Protein AF-A0A2D8QTW9-F1 (afdb_monomer_lite)

pLDDT: mean 83.25, std 15.71, range [37.38, 97.62]

Sequence (101 aa):
QVRAFYTLWFESVNAGSELTAIIGNIHKRRHADVRNWMLMDQTVGGDLKSRADRIAGQFCASVIGIVYSWLARPDDLDDIRSLHENLKNTMSLLIQAKGEI

Structure (mmCIF, N/CA/C/O backbone):
data_AF-A0A2D8QTW9-F1
#
_entry.id   AF-A0A2D8QTW9-F1
#
loop_
_atom_site.group_PDB
_atom_site.id
_atom_site.type_symbol
_atom_site.label_atom_id
_atom_site.label_alt_id
_atom_site.label_comp_id
_atom_site.label_asym_id
_atom_site.label_entity_id
_atom_site.label_seq_id
_atom_site.pdbx_PDB_ins_code
_atom_site.Cartn_x
_atom_site.Cartn_y
_atom_site.Cartn_z
_atom_site.occupancy
_atom_site.B_iso_or_equiv
_atom_site.auth_seq_id
_atom_site.auth_comp_id
_atom_site.auth_asym_id
_atom_site.auth_atom_id
_atom_site.pdbx_PDB_model_num
ATOM 1 N N . GLN A 1 1 ? 5.421 6.959 -16.415 1.00 51.22 1 GLN A N 1
ATOM 2 C CA . GLN A 1 1 ? 6.249 7.653 -15.400 1.00 51.22 1 GLN A CA 1
ATOM 3 C C . GLN A 1 1 ? 6.651 6.731 -14.238 1.00 51.22 1 GLN A C 1
ATOM 5 O O . GLN A 1 1 ? 7.828 6.690 -13.918 1.00 51.22 1 GLN A O 1
ATOM 10 N N . VAL A 1 2 ? 5.750 5.908 -13.679 1.00 53.41 2 VAL A N 1
ATOM 11 C CA . VAL A 1 2 ? 6.055 4.992 -12.547 1.00 53.41 2 VAL A CA 1
ATOM 12 C C . VAL A 1 2 ? 7.128 3.925 -12.868 1.00 53.41 2 VAL A C 1
ATOM 14 O O . VAL A 1 2 ? 7.894 3.545 -11.992 1.00 53.41 2 VAL A O 1
ATOM 17 N N . 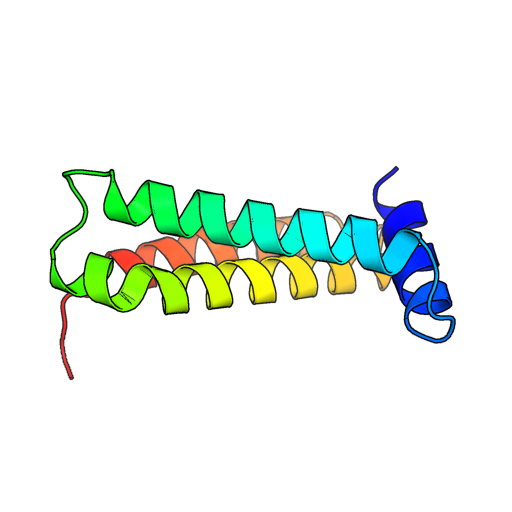ARG A 1 3 ? 7.261 3.487 -14.132 1.00 56.91 3 ARG A N 1
ATOM 18 C CA . ARG A 1 3 ? 8.213 2.429 -14.541 1.00 56.91 3 ARG A CA 1
ATOM 19 C C . ARG A 1 3 ? 9.667 2.875 -14.403 1.00 56.91 3 ARG A C 1
ATOM 21 O O . ARG A 1 3 ? 10.497 2.137 -13.885 1.00 56.91 3 ARG A O 1
ATOM 28 N N . ALA A 1 4 ? 9.950 4.106 -14.832 1.00 59.62 4 ALA A N 1
ATOM 29 C CA . ALA A 1 4 ? 11.274 4.711 -14.728 1.00 59.62 4 ALA A CA 1
ATOM 30 C C . ALA A 1 4 ? 11.702 4.854 -13.260 1.00 59.62 4 ALA A C 1
ATOM 32 O O . ALA A 1 4 ? 12.813 4.484 -12.910 1.00 59.62 4 ALA A O 1
ATOM 33 N N . PHE A 1 5 ? 10.784 5.288 -12.391 1.00 63.31 5 PHE A N 1
ATOM 34 C CA . PHE A 1 5 ? 11.034 5.449 -10.956 1.00 63.31 5 PHE A CA 1
ATOM 35 C C . PHE A 1 5 ? 11.481 4.149 -10.275 1.00 63.31 5 PHE A C 1
ATOM 37 O O . PHE A 1 5 ? 12.392 4.143 -9.456 1.00 63.31 5 PHE A O 1
ATOM 44 N N . TYR A 1 6 ? 10.864 3.034 -10.646 1.00 62.66 6 TYR A N 1
ATOM 45 C CA . TYR A 1 6 ? 11.132 1.741 -10.033 1.00 62.66 6 TYR A CA 1
ATOM 46 C C . TYR A 1 6 ? 12.263 0.941 -10.707 1.00 62.66 6 TYR A C 1
ATOM 48 O O . TYR A 1 6 ? 12.903 0.116 -10.060 1.00 62.66 6 TYR A O 1
ATOM 56 N N . THR A 1 7 ? 12.550 1.211 -11.982 1.00 63.09 7 THR A N 1
ATOM 57 C CA . THR A 1 7 ? 13.791 0.744 -12.626 1.00 63.09 7 THR A CA 1
ATOM 58 C C . THR A 1 7 ? 14.991 1.411 -11.947 1.00 63.09 7 THR A C 1
ATOM 60 O O . THR A 1 7 ? 15.904 0.732 -11.488 1.00 63.09 7 THR A O 1
ATOM 63 N N . LEU A 1 8 ? 14.910 2.732 -11.743 1.00 60.94 8 LEU A N 1
ATOM 64 C CA . LEU A 1 8 ? 15.899 3.487 -10.978 1.00 60.94 8 LEU A CA 1
ATOM 65 C C . LEU A 1 8 ? 15.954 3.055 -9.504 1.00 60.94 8 LEU A C 1
ATOM 67 O O . LEU A 1 8 ? 17.028 3.065 -8.920 1.00 60.94 8 LEU A O 1
ATOM 71 N N . TRP A 1 9 ? 14.844 2.637 -8.882 1.00 65.06 9 TRP A N 1
ATOM 72 C CA . TRP A 1 9 ? 14.861 2.033 -7.539 1.00 65.06 9 TRP A CA 1
ATOM 73 C C . TRP A 1 9 ? 15.793 0.818 -7.489 1.00 65.06 9 TRP A C 1
ATOM 75 O O . TRP A 1 9 ? 16.666 0.773 -6.631 1.00 65.06 9 TRP A O 1
ATOM 85 N N . PHE A 1 10 ? 15.689 -0.115 -8.438 1.00 62.22 10 PHE A N 1
ATOM 86 C CA . PHE A 1 10 ? 16.546 -1.305 -8.437 1.00 62.22 10 PHE A CA 1
ATOM 87 C C . PHE A 1 10 ? 18.025 -0.965 -8.682 1.00 62.22 10 PHE A C 1
ATOM 89 O O . PHE A 1 10 ? 18.904 -1.514 -8.023 1.00 62.22 10 PHE A O 1
ATOM 96 N N . GLU A 1 11 ? 18.301 -0.004 -9.567 1.00 61.84 11 GLU A N 1
ATOM 97 C CA . GLU A 1 11 ? 19.666 0.477 -9.825 1.00 61.84 11 GLU A CA 1
ATOM 98 C C . GLU A 1 11 ? 20.237 1.308 -8.655 1.00 61.84 11 GLU A C 1
ATOM 100 O O . GLU A 1 11 ? 21.441 1.291 -8.404 1.00 61.84 11 GLU A O 1
ATOM 105 N N . SER A 1 12 ? 19.387 2.001 -7.889 1.00 54.94 12 SER A N 1
ATOM 106 C CA . SER A 1 12 ? 19.786 2.919 -6.807 1.00 54.94 12 SER A CA 1
ATOM 107 C C . SER A 1 12 ? 19.888 2.294 -5.415 1.00 54.94 12 SER A C 1
ATOM 109 O O . SER A 1 12 ? 20.627 2.824 -4.579 1.00 54.94 12 SER A O 1
ATOM 111 N N . VAL A 1 13 ? 19.207 1.169 -5.152 1.00 55.75 13 VAL A N 1
ATOM 112 C CA . VAL A 1 13 ? 19.310 0.422 -3.879 1.00 55.75 13 VAL A CA 1
ATOM 113 C C . VAL A 1 13 ? 20.755 -0.026 -3.614 1.00 55.75 13 VAL A C 1
ATOM 115 O O . VAL A 1 13 ? 21.138 -0.198 -2.460 1.00 55.75 13 VAL A O 1
ATOM 118 N N . ASN A 1 14 ? 21.593 -0.103 -4.652 1.00 54.25 14 ASN A N 1
ATOM 119 C CA . ASN A 1 14 ? 23.011 -0.428 -4.531 1.00 54.25 14 ASN A CA 1
ATOM 120 C C . ASN A 1 14 ? 23.949 0.797 -4.392 1.00 54.25 14 ASN A C 1
ATOM 122 O O . ASN A 1 14 ? 25.143 0.613 -4.184 1.00 54.25 14 ASN A O 1
ATOM 126 N N . ALA A 1 15 ? 23.452 2.039 -4.516 1.00 56.72 15 ALA A N 1
ATOM 127 C CA . ALA A 1 15 ? 24.307 3.213 -4.764 1.00 56.72 15 ALA A CA 1
ATOM 128 C C . ALA A 1 15 ? 24.175 4.390 -3.773 1.00 56.72 15 ALA A C 1
ATOM 130 O O . ALA A 1 15 ? 24.824 5.412 -3.974 1.00 56.72 15 ALA A O 1
ATOM 131 N N . GLY A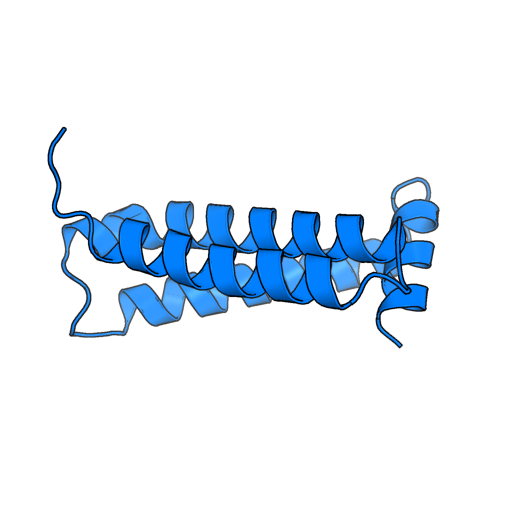 1 16 ? 23.360 4.298 -2.712 1.00 58.50 16 GLY A N 1
ATOM 132 C CA . GLY A 1 16 ? 23.293 5.359 -1.686 1.00 58.50 16 GLY A CA 1
ATOM 133 C C . GLY A 1 16 ? 22.890 6.744 -2.225 1.00 58.50 16 GLY A C 1
ATOM 134 O O . GLY A 1 16 ? 23.397 7.763 -1.766 1.00 58.50 16 GLY A O 1
ATOM 135 N N . SER A 1 17 ? 22.010 6.783 -3.227 1.00 64.06 17 SER A N 1
ATOM 136 C CA . SER A 1 17 ? 21.658 8.011 -3.956 1.00 64.06 17 SER A CA 1
ATOM 137 C C . SER A 1 17 ? 20.546 8.842 -3.288 1.00 64.06 17 SER A C 1
ATOM 139 O O . SER A 1 17 ? 19.782 8.341 -2.462 1.00 64.06 17 SER A O 1
ATOM 141 N N . GLU A 1 18 ? 20.388 10.102 -3.713 1.00 69.62 18 GLU A N 1
ATOM 142 C CA . GLU A 1 18 ? 19.257 10.992 -3.376 1.00 69.62 18 GLU A CA 1
ATOM 143 C C . GLU A 1 18 ? 17.884 10.320 -3.588 1.00 69.62 18 GLU A C 1
ATOM 145 O O . GLU A 1 18 ? 16.937 10.532 -2.823 1.00 69.62 18 GLU A O 1
ATOM 150 N N . LEU A 1 19 ? 17.794 9.422 -4.573 1.00 69.88 19 LEU A N 1
ATOM 151 C CA . LEU A 1 19 ? 16.586 8.660 -4.867 1.00 69.88 19 LEU A CA 1
ATOM 152 C C . LEU A 1 19 ? 16.163 7.752 -3.700 1.00 69.88 19 LEU A C 1
ATOM 154 O O . LEU A 1 19 ? 14.967 7.617 -3.434 1.00 69.88 19 LEU A O 1
ATOM 158 N N . THR A 1 20 ? 17.116 7.201 -2.943 1.00 71.88 20 THR A N 1
ATOM 159 C CA . THR A 1 20 ? 16.836 6.395 -1.745 1.00 71.88 20 THR A CA 1
ATOM 160 C C . THR A 1 20 ? 16.088 7.214 -0.691 1.00 71.88 20 THR A C 1
ATOM 162 O O . THR A 1 20 ? 15.138 6.721 -0.079 1.00 71.88 20 THR A O 1
ATOM 165 N N . ALA A 1 21 ? 16.459 8.486 -0.507 1.00 79.69 21 ALA A N 1
ATOM 166 C CA . ALA A 1 21 ? 15.799 9.377 0.446 1.00 79.69 21 ALA A CA 1
ATOM 167 C C . ALA A 1 21 ? 14.371 9.733 0.001 1.00 79.69 21 ALA A C 1
ATOM 169 O O . ALA A 1 21 ? 13.438 9.668 0.805 1.00 79.69 21 ALA A O 1
ATOM 170 N N . ILE A 1 22 ? 14.179 10.043 -1.285 1.00 80.81 22 ILE A N 1
ATOM 171 C CA . ILE A 1 22 ? 12.856 10.334 -1.862 1.00 80.81 22 ILE A CA 1
ATOM 172 C C . ILE A 1 22 ? 11.917 9.136 -1.682 1.00 80.81 22 ILE A C 1
ATOM 174 O O . ILE A 1 22 ? 10.791 9.287 -1.202 1.00 80.81 22 ILE A O 1
ATOM 178 N N . ILE A 1 23 ? 12.391 7.935 -2.010 1.00 75.44 23 ILE A N 1
ATOM 179 C CA . ILE A 1 23 ? 11.623 6.692 -1.884 1.00 75.44 23 ILE A CA 1
ATOM 180 C C . ILE A 1 23 ? 11.288 6.406 -0.421 1.00 75.44 23 ILE A C 1
ATOM 182 O O . ILE A 1 23 ? 10.125 6.157 -0.091 1.00 75.44 23 ILE A O 1
ATOM 186 N N . GLY A 1 24 ? 12.272 6.522 0.474 1.00 83.19 24 GLY A N 1
ATOM 187 C CA . GLY A 1 24 ? 12.056 6.392 1.913 1.00 83.19 24 GLY A CA 1
ATOM 188 C C . GLY A 1 24 ? 10.978 7.348 2.429 1.00 83.19 24 GLY A C 1
ATOM 189 O O . GLY A 1 24 ? 10.112 6.942 3.205 1.00 83.19 24 GLY A O 1
ATOM 190 N N . ASN A 1 25 ? 10.965 8.593 1.950 1.00 87.25 25 ASN A N 1
ATOM 191 C CA . ASN A 1 25 ? 9.954 9.584 2.319 1.00 87.25 25 ASN A CA 1
ATOM 192 C C . ASN A 1 25 ? 8.559 9.231 1.788 1.00 87.25 25 ASN A C 1
ATOM 194 O O . ASN A 1 25 ? 7.582 9.362 2.525 1.00 87.25 25 ASN A O 1
ATOM 198 N N . ILE A 1 26 ? 8.449 8.732 0.553 1.00 86.25 26 ILE A N 1
ATOM 199 C CA . ILE A 1 26 ? 7.169 8.276 -0.011 1.00 86.25 26 ILE A CA 1
ATOM 200 C C . ILE A 1 26 ? 6.605 7.106 0.804 1.00 86.25 26 ILE A C 1
ATOM 202 O O . ILE A 1 26 ? 5.416 7.107 1.129 1.00 86.25 26 ILE A O 1
ATOM 206 N N . HIS A 1 27 ? 7.442 6.135 1.182 1.00 87.19 27 HIS A N 1
ATOM 207 C CA . HIS A 1 27 ? 7.013 5.014 2.023 1.00 87.19 27 HIS A CA 1
ATOM 208 C C . HIS A 1 27 ? 6.565 5.469 3.410 1.00 87.19 27 HIS A C 1
ATOM 210 O O . HIS A 1 27 ? 5.479 5.090 3.847 1.00 87.19 27 HIS A O 1
ATOM 216 N N . LYS A 1 28 ? 7.354 6.324 4.074 1.00 92.38 28 LYS A N 1
ATOM 217 C CA . LYS A 1 28 ? 7.003 6.885 5.388 1.00 92.38 28 LYS A CA 1
ATOM 218 C C . LYS A 1 28 ? 5.685 7.651 5.342 1.00 92.38 28 LYS A C 1
ATOM 220 O O . LYS A 1 28 ? 4.843 7.452 6.213 1.00 92.38 28 LYS A O 1
ATOM 225 N N . ARG A 1 29 ? 5.488 8.486 4.317 1.00 95.25 29 ARG A N 1
ATOM 226 C CA . ARG A 1 29 ? 4.253 9.255 4.140 1.00 95.25 29 ARG A CA 1
ATOM 227 C C . ARG A 1 29 ? 3.052 8.339 3.932 1.00 95.25 29 ARG A C 1
ATOM 229 O O . ARG A 1 29 ? 2.088 8.457 4.672 1.00 95.25 29 ARG A O 1
ATOM 236 N N . ARG A 1 30 ? 3.137 7.374 3.010 1.00 93.38 30 ARG A N 1
ATOM 237 C CA . ARG A 1 30 ? 2.046 6.416 2.760 1.00 93.38 30 ARG A CA 1
ATOM 238 C C . ARG A 1 30 ? 1.675 5.631 4.017 1.00 93.38 30 ARG A C 1
ATOM 240 O O . ARG A 1 30 ? 0.497 5.449 4.305 1.00 93.38 30 ARG A O 1
ATOM 247 N N . HIS A 1 31 ? 2.679 5.182 4.764 1.00 96.81 31 HIS A N 1
ATOM 248 C CA . HIS A 1 31 ? 2.468 4.478 6.021 1.00 96.81 31 HIS A CA 1
ATOM 249 C C . HIS A 1 31 ? 1.746 5.362 7.045 1.00 96.81 31 HIS A C 1
ATOM 251 O O . HIS A 1 31 ? 0.753 4.946 7.641 1.00 96.81 31 HIS A O 1
ATOM 257 N N . ALA A 1 32 ? 2.223 6.597 7.223 1.00 97.62 32 ALA A N 1
ATOM 258 C CA . ALA A 1 32 ? 1.609 7.564 8.122 1.00 97.62 32 ALA A CA 1
ATOM 259 C C . ALA A 1 32 ? 0.169 7.896 7.710 1.00 97.62 32 ALA A C 1
ATOM 261 O O . ALA A 1 32 ? -0.695 7.935 8.578 1.00 97.62 32 ALA A O 1
ATOM 262 N N . ASP A 1 33 ? -0.105 8.071 6.417 1.00 96.56 33 ASP A N 1
ATOM 263 C CA . ASP A 1 33 ? -1.438 8.392 5.903 1.00 96.56 33 ASP A CA 1
ATOM 264 C C . ASP A 1 33 ? -2.451 7.288 6.256 1.00 96.56 33 ASP A C 1
ATOM 266 O O . ASP A 1 33 ? -3.499 7.578 6.830 1.00 96.56 33 ASP A O 1
ATOM 270 N N . VAL A 1 34 ? -2.116 6.014 6.009 1.00 94.62 34 VAL A N 1
ATOM 271 C CA . VAL A 1 34 ? -2.997 4.873 6.334 1.00 94.62 34 VAL A CA 1
ATOM 272 C C . VAL A 1 34 ? -3.181 4.725 7.839 1.00 94.62 34 VAL A C 1
ATOM 274 O O . VAL A 1 34 ? -4.308 4.601 8.320 1.00 94.62 34 VAL A O 1
ATOM 277 N N . ARG A 1 35 ? -2.084 4.780 8.601 1.00 96.88 35 ARG A N 1
ATOM 278 C CA . ARG A 1 35 ? -2.126 4.696 10.063 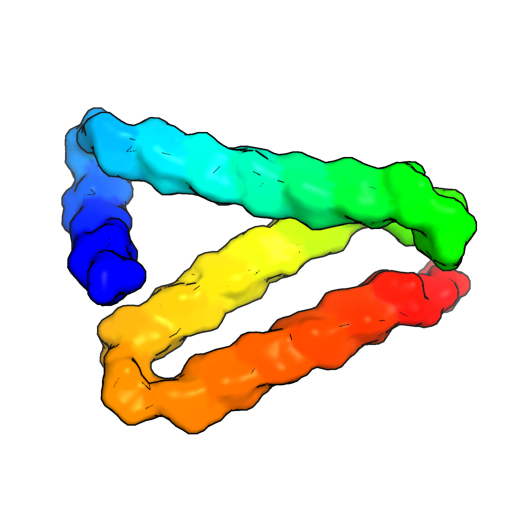1.00 96.88 35 ARG A CA 1
ATOM 279 C C . ARG A 1 35 ? -3.001 5.805 10.649 1.00 96.88 35 ARG A C 1
ATOM 281 O O . ARG A 1 35 ? -3.847 5.538 11.496 1.00 96.88 35 ARG A O 1
ATOM 288 N N . ASN A 1 36 ? -2.798 7.045 10.211 1.00 97.19 36 ASN A N 1
ATOM 289 C CA . ASN A 1 36 ? -3.519 8.200 10.732 1.00 97.19 36 ASN A CA 1
ATOM 290 C C . ASN A 1 36 ? -4.994 8.160 10.338 1.00 97.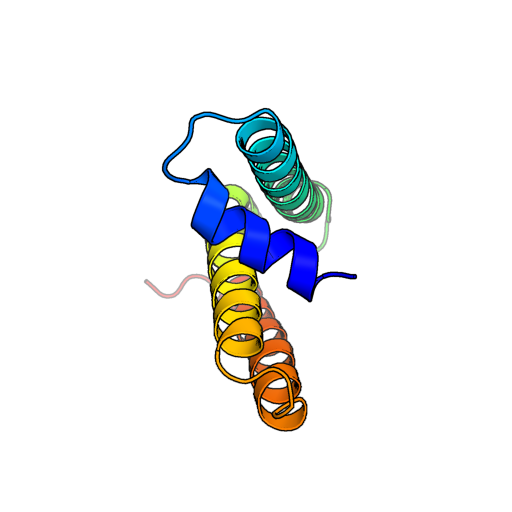19 36 ASN A C 1
ATOM 292 O O . ASN A 1 36 ? -5.830 8.432 11.195 1.00 97.19 36 ASN A O 1
ATOM 296 N N . TRP A 1 37 ? -5.321 7.751 9.107 1.00 94.81 37 TRP A N 1
ATOM 297 C CA . TRP A 1 37 ? -6.706 7.511 8.703 1.00 94.81 37 TRP A CA 1
ATOM 298 C C . TRP A 1 37 ? -7.399 6.535 9.661 1.00 94.81 37 TRP A C 1
ATOM 300 O O . TRP A 1 37 ? -8.427 6.883 10.236 1.00 94.81 37 TRP A O 1
ATOM 310 N N . MET A 1 38 ? -6.793 5.375 9.939 1.00 93.62 38 MET A N 1
ATOM 311 C CA . MET A 1 38 ? -7.370 4.389 10.862 1.00 93.62 38 MET A CA 1
ATOM 312 C C . MET A 1 38 ? -7.557 4.925 12.289 1.00 93.62 38 MET A C 1
ATOM 314 O O . MET A 1 38 ? -8.524 4.575 12.963 1.00 93.62 38 MET A O 1
ATOM 318 N N . LEU A 1 39 ? -6.633 5.756 12.777 1.00 95.19 39 LEU A N 1
ATOM 319 C CA . LEU A 1 39 ? -6.721 6.337 14.120 1.00 95.19 39 LEU A CA 1
ATOM 320 C C . LEU A 1 39 ? -7.793 7.432 14.217 1.00 95.19 39 LEU A C 1
ATOM 322 O O . LEU A 1 39 ? -8.460 7.538 15.251 1.00 95.19 39 LEU A O 1
ATOM 326 N N . MET A 1 40 ? -7.953 8.231 13.160 1.00 94.38 40 MET A N 1
ATOM 327 C CA . MET A 1 40 ? -8.885 9.361 13.104 1.00 94.38 40 MET A CA 1
ATOM 328 C C . MET A 1 40 ? -10.317 8.939 12.773 1.00 94.38 40 MET A C 1
ATOM 330 O O . MET A 1 40 ? -11.258 9.597 13.213 1.00 94.38 40 MET A O 1
ATOM 334 N N . ASP A 1 41 ? -10.496 7.843 12.039 1.00 91.12 41 ASP A N 1
ATOM 335 C CA . ASP A 1 41 ? -11.815 7.338 11.685 1.00 91.12 41 ASP A CA 1
ATOM 336 C C . ASP A 1 41 ? -12.556 6.831 12.938 1.00 91.12 41 ASP A C 1
ATOM 338 O O . ASP A 1 41 ? -12.038 6.044 13.741 1.00 91.12 41 ASP A O 1
ATOM 342 N N . GLN A 1 42 ? -13.771 7.336 13.152 1.00 90.00 42 GLN A N 1
ATOM 343 C CA . GLN A 1 42 ? -14.603 6.992 14.308 1.00 90.00 42 GLN A CA 1
ATOM 344 C C . GLN A 1 42 ? -15.286 5.627 14.156 1.00 90.00 42 GLN A C 1
ATOM 346 O O . GLN A 1 42 ? -15.694 5.037 15.152 1.00 90.00 42 GLN A O 1
ATOM 351 N N . THR A 1 43 ? -15.388 5.115 12.928 1.00 88.19 43 THR A N 1
ATOM 352 C CA . THR A 1 43 ? -15.986 3.806 12.626 1.00 88.19 43 THR A CA 1
ATOM 353 C C . THR A 1 43 ? -15.031 2.646 12.911 1.00 88.19 43 THR A C 1
ATOM 355 O O . THR A 1 43 ? -15.463 1.503 13.062 1.00 88.19 43 THR A O 1
ATOM 358 N N . VAL A 1 44 ? -13.732 2.929 13.039 1.00 87.62 44 VAL A N 1
ATOM 359 C CA . VAL A 1 44 ? -12.704 1.934 13.354 1.00 87.62 44 VAL A CA 1
ATOM 360 C C . VAL A 1 44 ? -12.699 1.653 14.860 1.00 87.62 44 VAL A C 1
ATOM 362 O O . VAL A 1 44 ? -12.470 2.544 15.678 1.00 87.62 44 VAL A O 1
ATOM 365 N N . GLY A 1 45 ? -12.925 0.393 15.238 1.00 88.88 45 GLY A N 1
ATOM 366 C CA . GLY A 1 45 ? -12.922 -0.041 16.640 1.00 88.88 45 GLY A CA 1
ATOM 367 C C . GLY A 1 45 ? -11.551 0.082 17.324 1.00 88.88 45 GLY A C 1
ATOM 368 O O . GLY A 1 45 ? -10.506 0.047 16.671 1.00 88.88 45 GLY A O 1
ATOM 369 N N . GLY A 1 46 ? -11.543 0.179 18.658 1.00 90.00 46 GLY A N 1
ATOM 370 C CA . GLY A 1 46 ? -10.317 0.336 19.460 1.00 90.00 46 GLY A CA 1
ATOM 371 C C . GLY A 1 46 ? -9.254 -0.742 19.204 1.00 90.00 46 GLY A C 1
ATOM 372 O O . GLY A 1 46 ? -8.079 -0.416 19.030 1.00 90.00 46 GLY A O 1
ATOM 373 N N . ASP A 1 47 ? -9.666 -2.005 19.061 1.00 89.56 47 ASP A N 1
ATOM 374 C CA . ASP A 1 47 ? -8.763 -3.135 18.776 1.00 89.56 47 ASP A CA 1
ATOM 375 C C . ASP A 1 47 ? -8.112 -3.065 17.389 1.00 89.56 47 ASP A C 1
ATOM 377 O O . ASP A 1 47 ? -7.060 -3.651 17.138 1.00 89.56 47 ASP A O 1
ATOM 381 N N . LEU A 1 48 ? -8.739 -2.376 16.437 1.00 90.44 48 LEU A N 1
ATOM 382 C CA . LEU A 1 48 ? -8.147 -2.123 15.124 1.00 90.44 48 LEU A CA 1
ATOM 383 C C . LEU A 1 48 ? -7.199 -0.930 15.179 1.00 90.44 48 LEU A C 1
ATOM 385 O O . LEU A 1 48 ? -6.136 -0.974 14.565 1.00 90.44 48 LEU A O 1
ATOM 389 N N . LYS A 1 49 ? -7.532 0.099 15.969 1.00 93.75 49 LYS A N 1
ATOM 390 C CA . LYS A 1 49 ? -6.648 1.249 16.206 1.00 93.75 49 LYS A CA 1
ATOM 391 C C . LYS A 1 49 ? -5.329 0.830 16.851 1.00 93.75 49 LYS A C 1
ATOM 393 O O . LYS A 1 49 ? -4.280 1.307 16.424 1.00 93.75 49 LYS A O 1
ATOM 398 N N . SER A 1 50 ? -5.349 -0.114 17.797 1.00 94.00 50 SER A N 1
ATOM 399 C CA . SER A 1 50 ? -4.120 -0.667 18.394 1.00 94.00 50 SER A CA 1
ATOM 400 C C . SER A 1 50 ? -3.243 -1.422 17.381 1.00 94.00 50 SER A C 1
ATOM 402 O O . SER A 1 50 ? -2.029 -1.508 17.553 1.00 94.00 50 SER A O 1
ATOM 404 N N . ARG A 1 51 ? -3.838 -1.916 16.285 1.00 94.25 51 ARG A N 1
ATOM 405 C CA . ARG A 1 51 ? -3.163 -2.622 15.182 1.00 94.25 51 ARG A CA 1
ATOM 406 C C . ARG A 1 51 ? -2.867 -1.736 13.966 1.00 94.25 51 ARG A C 1
ATOM 408 O O . ARG A 1 51 ? -2.266 -2.230 13.013 1.00 94.25 51 ARG A O 1
ATOM 415 N N . ALA A 1 52 ? -3.237 -0.453 13.989 1.00 94.69 52 ALA A N 1
ATOM 416 C CA . ALA A 1 52 ? -3.175 0.441 12.828 1.00 94.69 52 ALA A CA 1
ATOM 417 C C . ALA A 1 52 ? -1.780 0.518 12.191 1.00 94.69 52 ALA A C 1
ATOM 419 O O . ALA A 1 52 ? -1.659 0.523 10.971 1.00 94.69 52 ALA A O 1
ATOM 420 N N . ASP A 1 53 ? -0.727 0.521 13.010 1.00 96.56 53 ASP A N 1
ATOM 421 C CA . ASP A 1 53 ? 0.661 0.539 12.540 1.00 96.56 53 ASP A CA 1
ATOM 422 C C . ASP A 1 53 ? 1.017 -0.733 11.748 1.00 96.56 53 ASP A C 1
ATOM 424 O O . ASP A 1 53 ? 1.483 -0.666 10.614 1.00 96.56 53 ASP A O 1
ATOM 428 N N . ARG A 1 54 ? 0.671 -1.909 12.287 1.00 95.06 54 ARG A N 1
ATOM 429 C CA . ARG A 1 54 ? 0.899 -3.206 11.626 1.00 95.06 54 ARG A CA 1
ATOM 430 C C . ARG A 1 54 ? 0.104 -3.328 10.325 1.00 95.06 54 ARG A C 1
ATOM 432 O O . ARG A 1 54 ? 0.621 -3.841 9.336 1.00 95.06 54 ARG A O 1
ATOM 439 N N . ILE A 1 55 ? -1.138 -2.844 10.317 1.00 94.94 55 ILE A N 1
ATOM 440 C CA . ILE A 1 55 ? -2.013 -2.858 9.137 1.00 94.94 55 ILE A CA 1
ATOM 441 C C . ILE A 1 55 ? -1.480 -1.903 8.057 1.00 94.94 55 ILE A C 1
ATOM 443 O O . ILE A 1 55 ? -1.406 -2.284 6.888 1.00 94.94 55 ILE A O 1
ATOM 447 N N . ALA A 1 56 ? -1.031 -0.702 8.434 1.00 95.94 56 ALA A N 1
ATOM 448 C CA . ALA A 1 56 ? -0.379 0.234 7.518 1.00 95.94 56 ALA A CA 1
ATOM 449 C C . ALA A 1 56 ? 0.919 -0.345 6.929 1.00 95.94 56 ALA A C 1
ATOM 451 O O . ALA A 1 56 ? 1.174 -0.191 5.730 1.00 95.94 56 ALA A O 1
ATOM 452 N N . GLY A 1 57 ? 1.704 -1.060 7.739 1.00 95.50 57 GLY A N 1
ATOM 453 C CA . GLY A 1 57 ? 2.885 -1.797 7.295 1.00 95.50 57 GLY A CA 1
ATOM 454 C C . GLY A 1 57 ? 2.549 -2.853 6.243 1.00 95.50 57 GLY A C 1
ATOM 455 O O . GLY A 1 57 ? 3.155 -2.863 5.169 1.00 95.50 57 GLY A O 1
ATOM 456 N N . GLN A 1 58 ? 1.535 -3.683 6.506 1.00 95.06 58 GLN A N 1
ATOM 457 C CA . GLN A 1 58 ? 1.088 -4.719 5.572 1.00 95.06 58 GLN A CA 1
ATOM 458 C C . GLN A 1 58 ? 0.606 -4.122 4.244 1.00 95.06 58 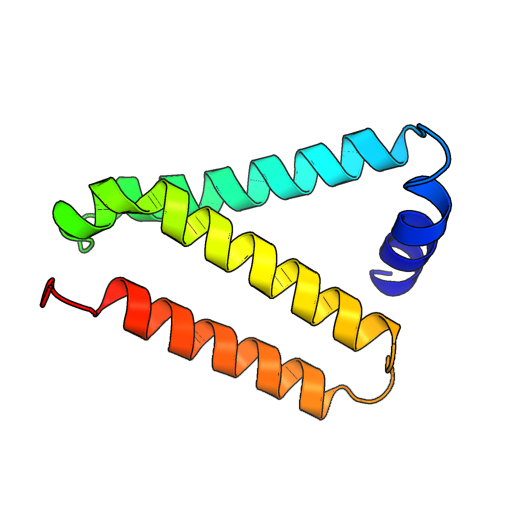GLN A C 1
ATOM 460 O O . GLN A 1 58 ? 1.028 -4.571 3.180 1.00 95.06 58 GLN A O 1
ATOM 465 N N . PHE A 1 59 ? -0.207 -3.063 4.295 1.00 94.94 59 PHE A N 1
ATOM 466 C CA . PHE A 1 59 ? -0.631 -2.332 3.100 1.00 94.94 59 PHE A CA 1
ATOM 467 C C . PHE A 1 59 ? 0.563 -1.841 2.278 1.00 94.94 59 PHE A C 1
ATOM 469 O O . PHE A 1 59 ? 0.629 -2.059 1.067 1.00 94.94 59 PHE A O 1
ATOM 476 N N . CYS A 1 60 ? 1.526 -1.188 2.933 1.00 93.88 60 CYS A N 1
ATOM 477 C CA . CYS A 1 60 ? 2.698 -0.639 2.261 1.00 93.88 60 CYS A CA 1
ATOM 478 C C . CYS A 1 60 ? 3.541 -1.732 1.597 1.00 93.88 60 CYS A C 1
ATOM 480 O O . CYS A 1 60 ? 3.968 -1.544 0.456 1.00 93.88 60 CYS A O 1
ATOM 482 N N . ALA A 1 61 ? 3.745 -2.864 2.277 1.00 92.50 61 ALA A N 1
ATOM 483 C CA . ALA A 1 61 ? 4.463 -4.012 1.734 1.00 92.50 61 ALA A CA 1
ATOM 484 C C . ALA A 1 61 ? 3.751 -4.596 0.503 1.00 92.50 61 ALA A C 1
ATOM 486 O O . ALA A 1 61 ? 4.383 -4.804 -0.534 1.00 92.50 61 ALA A O 1
ATOM 487 N N . SER A 1 62 ? 2.430 -4.783 0.571 1.00 95.12 62 SER A N 1
ATOM 488 C CA . SER A 1 62 ? 1.645 -5.285 -0.560 1.00 95.12 62 SER A CA 1
ATOM 489 C C . SER A 1 62 ? 1.690 -4.342 -1.761 1.00 95.12 62 SER A C 1
ATOM 491 O O . SER A 1 62 ? 1.928 -4.799 -2.875 1.00 95.12 62 SER A O 1
ATOM 493 N N . VAL A 1 63 ? 1.550 -3.027 -1.560 1.00 92.81 63 VAL A N 1
ATOM 494 C CA . VAL A 1 63 ? 1.670 -2.044 -2.653 1.00 92.81 63 VAL A CA 1
ATOM 495 C C . VAL A 1 63 ? 3.043 -2.129 -3.326 1.00 92.81 63 VAL A C 1
ATOM 497 O O . VAL A 1 63 ? 3.117 -2.086 -4.550 1.00 92.81 63 VAL A O 1
ATOM 500 N N . ILE A 1 64 ? 4.129 -2.286 -2.560 1.00 88.38 64 ILE A N 1
ATOM 501 C CA . ILE A 1 64 ? 5.473 -2.474 -3.134 1.00 88.38 64 ILE A CA 1
ATOM 502 C C . ILE A 1 64 ? 5.528 -3.743 -3.989 1.00 88.38 64 ILE A C 1
ATOM 504 O O . ILE A 1 64 ? 6.013 -3.682 -5.117 1.00 88.38 64 ILE A O 1
ATOM 508 N N . GLY A 1 65 ? 5.002 -4.864 -3.488 1.00 90.56 65 GLY A N 1
ATOM 509 C CA . GLY A 1 65 ? 4.969 -6.131 -4.225 1.00 90.56 65 GLY A CA 1
ATOM 510 C C . GLY A 1 65 ? 4.156 -6.060 -5.522 1.00 90.56 65 GLY A C 1
ATOM 511 O O . GLY A 1 65 ? 4.570 -6.610 -6.544 1.00 90.56 65 GLY A O 1
ATOM 512 N N . ILE A 1 66 ? 3.040 -5.326 -5.520 1.00 93.31 66 ILE A N 1
ATOM 513 C CA . ILE A 1 66 ? 2.233 -5.086 -6.726 1.00 93.31 66 ILE A CA 1
ATOM 514 C C . ILE A 1 66 ? 3.036 -4.293 -7.751 1.00 93.31 66 ILE A C 1
ATOM 516 O O . ILE A 1 66 ? 3.081 -4.666 -8.923 1.00 93.31 66 ILE A O 1
ATOM 520 N N . VAL A 1 67 ? 3.713 -3.223 -7.324 1.00 88.00 67 VAL A N 1
ATOM 521 C CA . VAL A 1 67 ? 4.519 -2.447 -8.266 1.00 88.00 67 VAL A CA 1
ATOM 522 C C . VAL A 1 67 ? 5.702 -3.261 -8.784 1.00 88.00 67 VAL A C 1
ATOM 524 O O . VAL A 1 67 ? 5.990 -3.199 -9.974 1.00 88.00 67 VAL A O 1
ATOM 527 N N . TYR A 1 68 ? 6.337 -4.081 -7.946 1.00 84.88 68 TYR A N 1
ATOM 528 C CA . TYR A 1 68 ? 7.372 -5.009 -8.401 1.00 84.88 68 TYR A CA 1
ATOM 529 C C . TYR A 1 68 ? 6.850 -5.975 -9.475 1.00 84.88 68 TYR A C 1
ATOM 531 O O . TYR A 1 68 ? 7.476 -6.132 -10.522 1.00 84.88 68 TYR A O 1
ATOM 539 N N . SER A 1 69 ? 5.669 -6.556 -9.255 1.00 88.94 69 SER A N 1
ATOM 540 C CA . SER A 1 69 ? 5.022 -7.451 -10.223 1.00 88.94 69 SER A CA 1
ATOM 541 C C . SER A 1 69 ? 4.780 -6.751 -11.562 1.00 88.94 69 SER A C 1
ATOM 543 O O . SER A 1 69 ? 5.042 -7.327 -12.617 1.00 88.94 69 SER A O 1
ATOM 545 N N . TRP A 1 70 ? 4.363 -5.482 -11.521 1.00 90.06 70 TRP A N 1
ATOM 546 C CA . TRP A 1 70 ? 4.169 -4.669 -12.720 1.00 90.06 70 TRP A CA 1
ATOM 547 C C . TRP A 1 70 ? 5.478 -4.376 -13.457 1.00 90.06 70 TRP A C 1
ATOM 549 O O . TRP A 1 70 ? 5.501 -4.375 -14.680 1.00 90.06 70 TRP A O 1
ATOM 559 N N . LEU A 1 71 ? 6.593 -4.159 -12.760 1.00 82.44 71 LEU A N 1
ATOM 560 C CA . LEU A 1 71 ? 7.884 -3.954 -13.432 1.00 82.44 71 LEU A CA 1
ATOM 561 C C . LEU A 1 71 ? 8.352 -5.194 -14.180 1.00 82.44 71 LEU A C 1
ATOM 563 O O . LEU A 1 71 ? 8.928 -5.066 -15.256 1.00 82.44 71 LEU A O 1
ATOM 567 N N . ALA A 1 72 ? 8.120 -6.371 -13.597 1.00 85.62 72 ALA A N 1
ATOM 568 C CA . ALA A 1 72 ? 8.494 -7.640 -14.202 1.00 85.62 72 ALA A CA 1
ATOM 569 C C . ALA A 1 72 ? 7.656 -7.945 -15.455 1.00 85.62 72 ALA A C 1
ATOM 571 O O . ALA A 1 72 ? 8.156 -8.568 -16.389 1.00 85.62 72 ALA A O 1
ATOM 572 N N . ARG A 1 73 ? 6.389 -7.506 -15.479 1.00 88.19 73 ARG A N 1
ATOM 573 C CA . ARG A 1 73 ? 5.435 -7.722 -16.579 1.00 88.19 73 ARG A CA 1
ATOM 574 C C . ARG A 1 73 ? 4.594 -6.456 -16.828 1.00 88.19 73 ARG A C 1
ATOM 576 O O . ARG A 1 73 ? 3.429 -6.408 -16.438 1.00 88.19 73 ARG A O 1
ATOM 583 N N . PRO A 1 74 ? 5.155 -5.414 -17.467 1.00 87.06 74 PRO A N 1
ATOM 584 C CA . PRO A 1 74 ? 4.495 -4.107 -17.562 1.00 87.06 74 PRO A CA 1
ATOM 585 C C . PRO A 1 74 ? 3.249 -4.093 -18.448 1.00 87.06 74 PRO A C 1
ATOM 587 O O . PRO A 1 74 ? 2.396 -3.222 -18.261 1.00 87.06 74 PRO A O 1
ATOM 590 N N . ASP A 1 75 ? 3.149 -5.045 -19.375 1.00 93.50 75 ASP A N 1
ATOM 591 C CA . ASP A 1 75 ? 2.036 -5.161 -20.318 1.00 93.50 75 ASP A CA 1
ATOM 592 C C . ASP A 1 75 ? 0.871 -5.996 -19.753 1.00 93.50 75 ASP A C 1
ATOM 594 O O . ASP A 1 75 ? -0.239 -5.951 -20.280 1.00 93.50 75 ASP A O 1
ATOM 598 N N . ASP A 1 76 ? 1.087 -6.707 -18.640 1.00 94.00 76 ASP A N 1
ATOM 599 C CA . ASP A 1 76 ? 0.087 -7.553 -17.980 1.00 94.00 76 ASP A CA 1
ATOM 600 C C . ASP A 1 76 ? -0.780 -6.738 -17.003 1.00 94.00 76 ASP A C 1
ATOM 602 O O . ASP A 1 76 ? -0.798 -6.942 -15.788 1.00 94.00 76 ASP A O 1
ATOM 606 N N . LEU A 1 77 ? -1.466 -5.723 -17.530 1.00 94.25 77 LEU A N 1
ATOM 607 C CA . LEU A 1 77 ? -2.246 -4.786 -16.715 1.00 94.25 77 LEU A CA 1
ATOM 608 C C . LEU A 1 77 ? -3.451 -5.440 -16.027 1.00 94.25 77 LEU A C 1
ATOM 610 O O . LEU A 1 77 ? -3.918 -4.924 -15.008 1.00 94.25 77 LEU A O 1
ATOM 614 N N . ASP A 1 78 ? -3.956 -6.546 -16.569 1.00 96.94 78 ASP A N 1
ATOM 615 C CA . ASP A 1 78 ? -5.089 -7.269 -15.997 1.00 96.94 78 ASP A CA 1
ATOM 616 C C . ASP A 1 78 ? -4.694 -7.996 -14.708 1.00 96.94 78 ASP A C 1
ATOM 618 O O . ASP A 1 78 ? -5.414 -7.884 -13.711 1.00 96.94 78 ASP A O 1
ATOM 622 N N . ASP A 1 79 ? -3.520 -8.635 -14.666 1.00 95.06 79 ASP A N 1
ATOM 623 C CA . ASP A 1 79 ? -2.988 -9.235 -13.437 1.00 95.06 79 ASP A CA 1
ATOM 624 C C . ASP A 1 79 ? -2.704 -8.167 -12.370 1.00 95.06 79 ASP A C 1
ATOM 626 O O . ASP A 1 79 ? -3.111 -8.295 -11.215 1.00 95.06 79 ASP A O 1
ATOM 630 N N . ILE A 1 80 ? -2.103 -7.037 -12.758 1.00 95.56 80 ILE A N 1
ATOM 631 C CA . ILE A 1 80 ? -1.837 -5.930 -11.823 1.00 95.56 80 ILE A CA 1
ATOM 632 C C . ILE A 1 80 ? -3.129 -5.343 -11.257 1.00 95.56 80 ILE A C 1
ATOM 634 O O . ILE A 1 80 ? -3.207 -5.050 -10.059 1.00 95.56 80 ILE A O 1
ATOM 638 N N . ARG A 1 81 ? -4.167 -5.206 -12.090 1.00 95.88 81 ARG A N 1
ATOM 639 C CA . ARG A 1 81 ? -5.495 -4.794 -11.627 1.00 95.88 81 ARG A CA 1
ATOM 640 C C . ARG A 1 81 ? -6.068 -5.818 -10.650 1.00 95.88 81 ARG A C 1
ATOM 642 O O . ARG A 1 81 ? -6.548 -5.421 -9.592 1.00 95.88 81 ARG A O 1
ATOM 649 N N . SER A 1 82 ? -5.970 -7.108 -10.965 1.00 97.62 82 SER A N 1
ATOM 650 C CA . SER A 1 82 ? -6.421 -8.197 -10.090 1.00 97.62 82 SER A CA 1
ATOM 651 C C . SER A 1 82 ? -5.737 -8.152 -8.720 1.00 97.62 82 SER A C 1
ATOM 653 O O . SER A 1 82 ? -6.407 -8.177 -7.688 1.00 97.62 82 SER A O 1
ATOM 655 N N . LEU A 1 83 ? -4.411 -7.982 -8.679 1.00 97.19 83 LEU A N 1
ATOM 656 C CA . LEU A 1 83 ? -3.658 -7.847 -7.430 1.00 97.19 83 LEU A CA 1
ATOM 657 C C . LEU A 1 83 ? -4.092 -6.623 -6.612 1.00 97.19 83 LEU A C 1
ATOM 659 O O . LEU A 1 83 ? -4.207 -6.704 -5.388 1.00 97.19 83 LEU A O 1
ATOM 663 N N . HIS A 1 84 ? -4.359 -5.494 -7.271 1.00 95.44 84 HIS A N 1
ATOM 664 C CA . HIS A 1 84 ? -4.833 -4.285 -6.603 1.00 95.44 84 HIS A CA 1
ATOM 665 C C . HIS A 1 84 ? -6.240 -4.451 -6.010 1.00 95.44 84 HIS A C 1
ATOM 667 O O . HIS A 1 84 ? -6.474 -4.058 -4.866 1.00 95.44 84 HIS A O 1
ATOM 673 N N . GLU A 1 85 ? -7.174 -5.063 -6.742 1.00 96.38 85 GLU A N 1
ATOM 674 C CA . GLU A 1 85 ? -8.514 -5.346 -6.213 1.00 96.38 85 GLU A CA 1
ATOM 675 C C . GLU A 1 85 ? -8.470 -6.373 -5.072 1.00 96.38 85 GLU A C 1
ATOM 677 O O . GLU A 1 85 ? -9.114 -6.186 -4.038 1.00 96.38 85 GLU A O 1
ATOM 682 N N . ASN A 1 86 ? -7.625 -7.400 -5.186 1.00 96.38 86 ASN A N 1
ATOM 683 C CA . ASN A 1 86 ? -7.403 -8.357 -4.103 1.00 96.38 86 ASN A CA 1
ATOM 684 C C . ASN A 1 86 ? -6.791 -7.708 -2.859 1.00 96.38 86 ASN A C 1
ATOM 686 O O . ASN A 1 86 ? -7.149 -8.082 -1.739 1.00 96.38 86 ASN A O 1
ATOM 690 N N . LEU A 1 87 ? -5.915 -6.710 -3.020 1.00 95.94 87 LEU A N 1
ATOM 691 C CA . LEU A 1 87 ? -5.404 -5.940 -1.889 1.00 95.94 87 LEU A CA 1
ATOM 692 C C . LEU A 1 87 ? -6.538 -5.212 -1.166 1.00 95.94 87 LEU A C 1
ATOM 694 O O . LEU A 1 87 ? -6.602 -5.292 0.057 1.00 95.94 87 LEU A O 1
ATOM 698 N N . LYS A 1 88 ? -7.466 -4.561 -1.880 1.00 92.25 88 LYS A N 1
ATOM 699 C CA . LYS A 1 88 ? -8.627 -3.921 -1.236 1.00 92.25 88 LYS A CA 1
ATOM 700 C C . LYS A 1 88 ? -9.430 -4.928 -0.419 1.00 92.25 88 LYS A C 1
ATOM 702 O O . LYS A 1 88 ? -9.671 -4.678 0.756 1.00 92.25 88 LYS A O 1
ATOM 707 N N . ASN A 1 89 ? -9.754 -6.083 -1.003 1.00 93.25 89 ASN A N 1
ATOM 708 C CA . ASN A 1 89 ? -10.490 -7.146 -0.313 1.00 93.25 89 ASN A CA 1
ATOM 709 C C . ASN A 1 89 ? -9.745 -7.633 0.936 1.00 93.25 89 ASN A C 1
ATOM 711 O O . ASN A 1 89 ? -10.330 -7.737 2.012 1.00 93.25 89 ASN A O 1
ATOM 715 N N . THR A 1 90 ? -8.436 -7.864 0.818 1.00 93.62 90 THR A N 1
ATOM 716 C CA . THR A 1 90 ? -7.581 -8.288 1.936 1.00 93.62 90 THR A CA 1
ATOM 717 C C . THR A 1 90 ? -7.570 -7.247 3.055 1.00 93.62 90 THR A C 1
ATOM 719 O O . THR A 1 90 ? -7.724 -7.595 4.224 1.00 93.62 90 THR A O 1
ATOM 722 N N . MET A 1 91 ? -7.435 -5.962 2.717 1.00 91.75 91 MET A N 1
ATOM 723 C CA . MET A 1 91 ? -7.456 -4.878 3.702 1.00 91.75 91 MET A CA 1
ATOM 724 C C . MET A 1 91 ? -8.831 -4.737 4.357 1.00 91.75 91 MET A C 1
ATOM 726 O O . MET A 1 91 ? -8.906 -4.563 5.570 1.00 91.75 91 MET A O 1
ATOM 730 N N . SER A 1 92 ? -9.916 -4.863 3.589 1.00 88.31 92 SER A N 1
ATOM 731 C CA . SER A 1 92 ? -11.276 -4.871 4.127 1.00 88.31 92 SER A CA 1
ATOM 732 C C . SER A 1 92 ? -11.473 -6.010 5.119 1.00 88.31 92 SER A C 1
ATOM 734 O O . SER A 1 92 ? -11.980 -5.764 6.206 1.00 88.31 92 SER A O 1
ATOM 736 N N . LEU A 1 93 ? -11.007 -7.222 4.806 1.00 89.19 93 LEU A N 1
ATOM 737 C CA . LEU A 1 93 ? -11.070 -8.360 5.724 1.00 89.19 93 LEU A CA 1
ATOM 738 C C . LEU A 1 93 ? -10.216 -8.138 6.976 1.00 89.19 93 LEU A C 1
ATOM 740 O O . LEU A 1 93 ? -10.691 -8.382 8.077 1.00 89.19 93 LEU A O 1
ATOM 744 N N . LEU A 1 94 ? -8.994 -7.614 6.841 1.00 86.38 94 LEU A N 1
ATOM 745 C CA . LEU A 1 94 ? -8.131 -7.287 7.985 1.00 86.38 94 LEU A CA 1
ATOM 746 C C . LEU A 1 94 ? -8.764 -6.250 8.923 1.00 86.38 94 LEU A C 1
ATOM 748 O O . LEU A 1 94 ? -8.565 -6.315 10.135 1.00 86.38 94 LEU A O 1
ATOM 752 N N . ILE A 1 95 ? -9.523 -5.305 8.364 1.00 82.12 95 ILE A N 1
ATOM 753 C CA . ILE A 1 95 ? -10.220 -4.260 9.119 1.00 82.12 95 ILE A CA 1
ATOM 754 C C . ILE A 1 95 ? -11.578 -4.757 9.646 1.00 82.12 95 ILE A C 1
ATOM 756 O O . ILE A 1 95 ? -12.037 -4.291 10.679 1.00 82.12 95 ILE A O 1
ATOM 760 N N . GLN A 1 96 ? -12.222 -5.725 8.996 1.00 77.19 96 GLN A N 1
ATOM 761 C CA . GLN A 1 96 ? -13.497 -6.303 9.440 1.00 77.19 96 GLN A CA 1
ATOM 762 C C . GLN A 1 96 ? -13.332 -7.495 10.388 1.00 77.19 96 GLN A C 1
ATOM 764 O O . GLN A 1 96 ? -14.287 -7.840 11.085 1.00 77.19 96 GLN A O 1
ATOM 769 N N . ALA A 1 97 ? -12.145 -8.106 10.442 1.00 61.97 97 ALA A N 1
ATOM 770 C CA . ALA A 1 97 ? -11.814 -9.195 11.350 1.00 61.97 97 ALA A CA 1
ATOM 771 C C . ALA A 1 97 ? -11.897 -8.709 12.807 1.00 61.97 97 ALA A C 1
ATOM 773 O O . ALA A 1 97 ? -10.929 -8.205 13.399 1.00 61.97 97 ALA A O 1
ATOM 774 N N . LYS A 1 98 ? -13.096 -8.853 13.382 1.00 49.47 98 LYS A N 1
ATOM 775 C CA . LYS A 1 98 ? -13.319 -8.858 14.826 1.00 49.47 98 LYS A CA 1
ATOM 776 C C . LYS A 1 98 ? -12.429 -9.946 15.421 1.00 49.47 98 LYS A C 1
ATOM 778 O O . LYS A 1 98 ? -12.285 -11.008 14.827 1.00 49.47 98 LYS A O 1
ATOM 783 N N . GLY A 1 99 ? -11.771 -9.631 16.533 1.00 46.88 99 GLY A N 1
ATOM 784 C CA . GLY A 1 99 ? -10.807 -10.521 17.168 1.00 46.88 99 GLY A CA 1
ATOM 785 C C . GLY A 1 99 ? -11.425 -11.872 17.518 1.00 46.88 99 GLY A C 1
ATOM 786 O O . GLY A 1 99 ? -12.144 -11.981 18.502 1.00 46.88 99 GLY A O 1
ATOM 787 N N . GLU A 1 100 ? -11.107 -12.882 16.718 1.00 37.38 100 GLU A N 1
ATOM 788 C CA . GLU A 1 100 ? -11.124 -14.287 17.107 1.00 37.38 100 GLU A CA 1
ATOM 789 C C . GLU A 1 100 ? -9.682 -14.789 16.997 1.00 37.38 100 GLU A C 1
ATOM 791 O O . GLU A 1 100 ? -9.258 -15.296 15.959 1.00 37.38 100 GLU A O 1
ATOM 796 N N . ILE A 1 101 ? -8.902 -14.543 18.053 1.00 37.75 101 ILE A N 1
ATOM 797 C CA . ILE A 1 101 ? -7.740 -15.349 18.450 1.00 37.75 101 ILE A CA 1
ATOM 798 C C . ILE A 1 101 ? -7.785 -15.451 19.970 1.00 37.75 101 ILE A C 1
ATOM 800 O O . ILE A 1 101 ? -7.890 -14.376 20.604 1.00 37.75 101 ILE A O 1
#

Radius of gyration: 15.8 Å; chains: 1; bounding box: 40×26×40 Å

Foldseek 3Di:
DLLVLVVVVVVCVPPVDPSVVVVV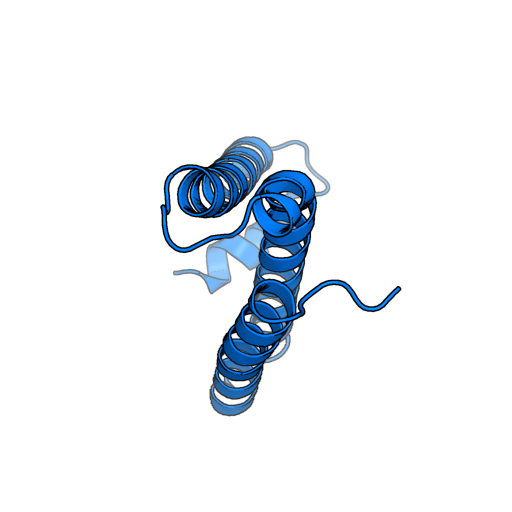VVLVVQLCVQLVCLCPDPPQDPVVNVCSNVLSVVLSVLVVVLSVVCNVPVPPVVVSVVSVVVSVVVSVCSRVDDDDD

Secondary structure (DSSP, 8-state):
-HHHHHHHHHHHTTTT-HHHHHHHHHHHHHHHHHHHHHHH-SSS-HHHHTTHHHHHHHHHHHHHHHHHHHHHSTT-HHHHHHHHHHHHHHHHHHHH-----